Protein AF-A0AB74UAI1-F1 (afdb_monomer)

Organism: NCBI:txid1949083

Foldseek 3Di:
DPPPQQLWFWKAFQPPRDIDTHSDAQVPDPFFDADPPPRDGNRIHGPVVVRPDPVVVQWDDDPLDPDTDGQLPQSHPNNPVNPPVVPPPPPD

Mean predicted aligned error: 9.08 Å

Structure (mmCIF, N/CA/C/O backbone):
data_AF-A0AB74UAI1-F1
#
_entry.id   AF-A0AB74UAI1-F1
#
loop_
_atom_site.group_PDB
_atom_site.id
_atom_site.type_symbol
_atom_site.label_atom_id
_atom_site.label_alt_id
_atom_site.label_comp_id
_atom_site.label_asym_id
_atom_site.label_entity_id
_atom_site.label_seq_id
_atom_site.pdbx_PDB_ins_code
_atom_site.Cartn_x
_atom_site.Cartn_y
_atom_site.Cartn_z
_atom_site.occupancy
_atom_site.B_iso_or_equiv
_atom_site.auth_seq_id
_atom_site.auth_comp_id
_atom_site.auth_asym_id
_atom_site.auth_atom_id
_atom_site.pdbx_PDB_model_num
ATOM 1 N N . MET A 1 1 ? -1.026 -27.436 -1.498 1.00 36.47 1 MET A N 1
ATOM 2 C CA . MET A 1 1 ? -2.109 -26.626 -0.899 1.00 36.47 1 MET A CA 1
ATOM 3 C C . MET A 1 1 ? -1.678 -25.165 -0.967 1.00 36.47 1 MET A C 1
ATOM 5 O O . MET A 1 1 ? -0.831 -24.785 -0.164 1.00 36.47 1 MET A O 1
ATOM 9 N N . PRO A 1 2 ? -2.112 -24.356 -1.950 1.00 38.72 2 PRO A N 1
ATOM 10 C CA . PRO A 1 2 ? -1.804 -22.933 -1.907 1.00 38.72 2 PRO A CA 1
ATOM 11 C C . PRO A 1 2 ? -2.475 -22.365 -0.656 1.00 38.72 2 PRO A C 1
ATOM 13 O O . PRO A 1 2 ? -3.693 -22.424 -0.515 1.00 38.72 2 PRO A O 1
ATOM 16 N N . ILE A 1 3 ? -1.667 -21.882 0.285 1.00 43.94 3 ILE A N 1
ATOM 17 C CA . ILE A 1 3 ? -2.151 -21.170 1.463 1.00 43.94 3 ILE A CA 1
ATOM 18 C C . ILE A 1 3 ? -2.845 -19.925 0.912 1.00 43.94 3 ILE A C 1
ATOM 20 O O . ILE A 1 3 ? -2.178 -18.993 0.457 1.00 43.94 3 ILE A O 1
ATOM 24 N N . TYR A 1 4 ? -4.178 -19.944 0.873 1.00 44.22 4 TYR A N 1
ATOM 25 C CA . TYR A 1 4 ? -4.992 -18.807 0.466 1.00 44.22 4 TYR A CA 1
ATOM 26 C C . TYR A 1 4 ? -4.856 -17.759 1.569 1.00 44.22 4 TYR A C 1
ATOM 28 O O . TYR A 1 4 ? -5.662 -17.683 2.493 1.00 44.22 4 TYR A O 1
ATOM 36 N N . LEU A 1 5 ? -3.749 -17.012 1.549 1.00 49.81 5 LEU A N 1
ATOM 37 C CA . LEU A 1 5 ? -3.579 -15.872 2.431 1.00 49.81 5 LEU A CA 1
ATOM 38 C C .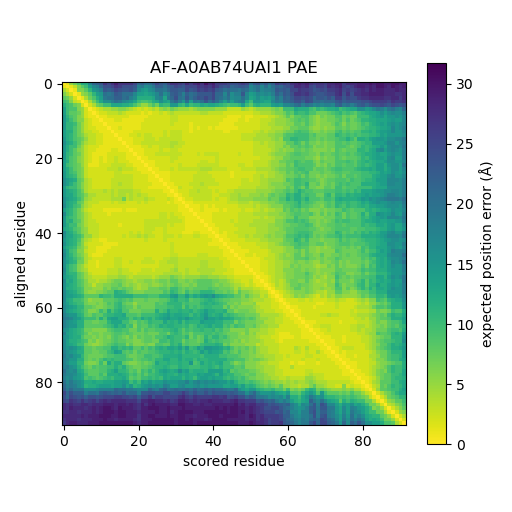 LEU A 1 5 ? -4.754 -14.943 2.121 1.00 49.81 5 LEU A C 1
ATOM 40 O O . LEU A 1 5 ? -4.866 -14.521 0.965 1.00 49.81 5 LEU A O 1
ATOM 44 N N . PRO A 1 6 ? -5.633 -14.639 3.094 1.00 55.47 6 PRO A N 1
ATOM 45 C CA . PRO A 1 6 ? -6.741 -13.733 2.851 1.00 55.47 6 PRO A CA 1
ATOM 46 C C . PRO A 1 6 ? -6.168 -12.457 2.242 1.00 55.47 6 PRO A C 1
ATOM 48 O O . PRO A 1 6 ? -5.169 -11.912 2.734 1.00 55.47 6 PRO A O 1
ATOM 51 N N . THR A 1 7 ? -6.728 -12.044 1.104 1.00 72.69 7 THR A N 1
ATOM 52 C CA . THR A 1 7 ? -6.301 -10.843 0.387 1.00 72.69 7 THR A CA 1
ATOM 53 C C . THR A 1 7 ? -6.335 -9.684 1.363 1.00 72.69 7 THR A C 1
ATOM 55 O O . THR A 1 7 ? -7.409 -9.229 1.760 1.00 72.69 7 THR A O 1
ATOM 58 N N . ARG A 1 8 ? -5.145 -9.241 1.788 1.00 86.12 8 ARG A N 1
ATOM 59 C CA . ARG A 1 8 ? -5.016 -8.109 2.700 1.00 86.12 8 ARG A CA 1
ATOM 60 C C . ARG A 1 8 ? -5.756 -6.930 2.088 1.00 86.12 8 ARG A C 1
ATOM 62 O O . ARG A 1 8 ? -5.485 -6.561 0.950 1.00 86.12 8 ARG A O 1
ATOM 69 N N . ARG A 1 9 ? -6.648 -6.334 2.866 1.00 90.94 9 ARG A N 1
ATOM 70 C CA . ARG A 1 9 ? -7.454 -5.197 2.451 1.00 90.94 9 ARG A CA 1
ATOM 71 C C . ARG A 1 9 ? -6.696 -3.900 2.665 1.00 90.94 9 ARG A C 1
ATOM 73 O O . ARG A 1 9 ? -6.118 -3.673 3.735 1.00 90.94 9 ARG A O 1
ATOM 80 N N . HIS A 1 10 ? -6.685 -3.048 1.649 1.00 93.88 10 HIS A N 1
ATOM 81 C CA . HIS A 1 10 ? -6.117 -1.711 1.731 1.00 93.88 10 HIS A CA 1
ATOM 82 C C . HIS A 1 10 ? -7.130 -0.760 2.369 1.00 93.88 10 HIS A C 1
ATOM 84 O O . HIS A 1 10 ? -8.218 -0.523 1.848 1.00 93.88 10 HIS A O 1
ATOM 90 N N . CYS A 1 11 ? -6.751 -0.178 3.503 1.00 95.31 11 CYS A N 1
ATOM 91 C CA . CYS A 1 11 ? -7.595 0.702 4.298 1.00 95.31 11 CYS A CA 1
ATOM 92 C C . CYS A 1 11 ? -6.979 2.099 4.431 1.00 95.31 11 CYS A C 1
ATOM 94 O O . CYS A 1 11 ? -5.758 2.273 4.458 1.00 95.31 11 CYS A O 1
ATOM 96 N N . ARG A 1 12 ? -7.836 3.101 4.611 1.00 96.44 12 ARG A N 1
ATOM 97 C CA . ARG A 1 12 ? -7.473 4.487 4.912 1.00 96.44 12 ARG A CA 1
ATOM 98 C C . ARG A 1 12 ? -8.197 4.946 6.173 1.00 96.44 12 ARG A C 1
ATOM 100 O O . ARG A 1 12 ? -9.387 4.694 6.344 1.00 96.44 12 ARG A O 1
ATOM 107 N N . CYS A 1 13 ? -7.474 5.609 7.068 1.00 96.69 13 CYS A N 1
ATOM 108 C CA . CYS A 1 13 ? -8.059 6.201 8.267 1.00 96.69 13 CYS A CA 1
ATOM 109 C C . CYS A 1 13 ? -8.894 7.437 7.907 1.00 96.69 13 CYS A C 1
ATOM 111 O O . CYS A 1 13 ? -8.412 8.310 7.188 1.00 96.69 13 CYS A O 1
ATOM 113 N N . ARG A 1 14 ? -10.116 7.537 8.440 1.00 95.44 14 ARG A N 1
ATOM 114 C CA . ARG A 1 14 ? -10.992 8.713 8.294 1.00 95.44 14 ARG A CA 1
ATOM 115 C C . ARG A 1 14 ? -10.486 9.938 9.059 1.00 95.44 14 ARG A C 1
ATOM 117 O O . ARG A 1 14 ? -10.802 11.047 8.666 1.00 95.44 14 ARG A O 1
ATOM 124 N N . VAL A 1 15 ? -9.704 9.735 10.122 1.00 96.38 15 VAL A N 1
ATOM 125 C CA . VAL A 1 15 ? -9.236 10.819 11.004 1.00 96.38 15 VAL A CA 1
ATOM 126 C C . VAL A 1 15 ? -7.892 11.384 10.554 1.00 96.38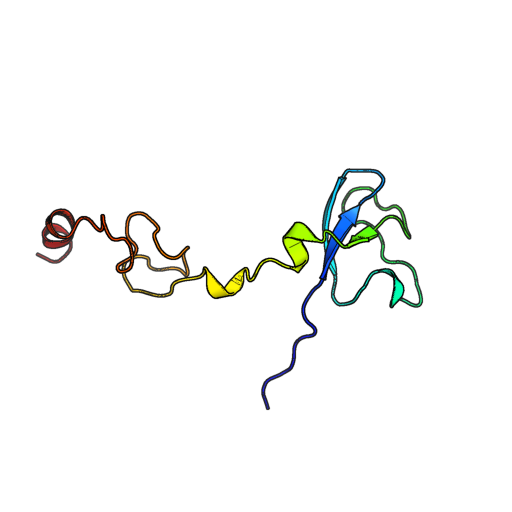 15 VAL A C 1
ATOM 128 O O . VAL A 1 15 ? -7.761 12.585 10.387 1.00 96.38 15 VAL A O 1
ATOM 131 N N . CYS A 1 16 ? -6.886 10.530 10.348 1.00 96.31 16 CYS A N 1
ATOM 132 C CA . CYS A 1 16 ? -5.527 10.983 10.017 1.00 96.31 16 CYS A CA 1
ATOM 133 C C . CYS A 1 16 ? -5.121 10.745 8.557 1.00 96.31 16 CYS A C 1
ATOM 135 O O . CYS A 1 16 ? -3.969 10.966 8.206 1.00 96.31 16 CYS A O 1
ATOM 137 N N . GLY A 1 17 ? -6.003 10.195 7.715 1.00 95.25 17 GLY A N 1
ATOM 138 C CA . GLY A 1 17 ? -5.715 9.935 6.297 1.00 95.25 17 GLY A CA 1
ATOM 139 C C . GLY A 1 17 ? -4.686 8.830 6.011 1.00 95.25 17 GLY A C 1
ATOM 140 O O . GLY A 1 17 ? -4.523 8.433 4.853 1.00 95.25 17 GLY A O 1
ATOM 141 N N . ALA A 1 18 ? -4.024 8.287 7.039 1.00 96.00 18 ALA A N 1
ATOM 142 C CA . ALA A 1 18 ? -2.986 7.273 6.888 1.00 96.00 18 ALA A CA 1
ATOM 143 C C . ALA A 1 18 ? -3.520 5.997 6.217 1.00 96.00 18 ALA A C 1
ATOM 145 O O . ALA A 1 18 ? -4.570 5.460 6.599 1.00 96.00 18 ALA A O 1
ATOM 146 N N . ARG A 1 19 ? -2.764 5.502 5.232 1.00 95.12 19 ARG A N 1
ATOM 147 C CA . ARG A 1 19 ? -3.010 4.224 4.554 1.00 95.12 19 ARG A CA 1
ATOM 148 C C . ARG A 1 19 ? -2.390 3.077 5.343 1.00 95.12 19 ARG A C 1
ATOM 150 O O . ARG A 1 19 ? -1.293 3.206 5.876 1.00 95.12 19 ARG A O 1
ATOM 157 N N . GLN A 1 20 ? -3.080 1.947 5.406 1.00 93.88 20 GLN A N 1
ATOM 158 C CA . GLN A 1 20 ? -2.573 0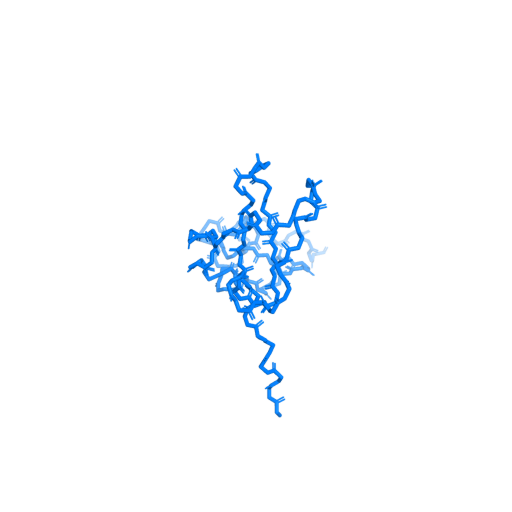.724 6.025 1.00 93.88 20 GLN A CA 1
ATOM 159 C C . GLN A 1 20 ? -3.255 -0.506 5.435 1.00 93.88 20 GLN A C 1
ATOM 161 O O . GLN A 1 20 ? -4.342 -0.403 4.880 1.00 93.88 20 GLN A O 1
ATOM 166 N N . THR A 1 21 ? -2.640 -1.675 5.584 1.00 93.31 21 THR A N 1
ATOM 167 C CA . THR A 1 21 ? -3.238 -2.950 5.173 1.00 93.31 21 THR A CA 1
ATOM 168 C C . THR A 1 21 ? -3.721 -3.740 6.383 1.00 93.31 21 THR A C 1
ATOM 170 O O . THR A 1 21 ? -3.070 -3.755 7.435 1.00 93.31 21 THR A O 1
ATOM 173 N N . LYS A 1 22 ? -4.881 -4.384 6.249 1.00 91.94 22 LYS A N 1
ATOM 174 C CA . LYS A 1 22 ? -5.492 -5.231 7.279 1.00 91.94 22 LYS A CA 1
ATOM 175 C C . LYS A 1 22 ? -5.792 -6.629 6.723 1.00 91.94 22 LYS A C 1
ATOM 177 O O . LYS A 1 22 ? -6.034 -6.752 5.529 1.00 91.94 22 LYS A O 1
ATOM 182 N N . PRO A 1 23 ? -5.732 -7.685 7.551 1.00 90.06 23 PRO A N 1
ATOM 183 C CA . PRO A 1 23 ? -6.069 -9.045 7.122 1.00 90.06 23 PRO A CA 1
ATOM 184 C C . PRO A 1 23 ? -7.470 -9.230 6.522 1.00 90.06 23 PRO A C 1
ATOM 186 O O . PRO A 1 23 ? -7.619 -10.054 5.632 1.00 90.06 23 PRO A O 1
ATOM 189 N N . MET A 1 24 ? -8.466 -8.480 7.000 1.00 90.25 24 MET A N 1
ATOM 190 C CA . MET A 1 24 ? -9.879 -8.624 6.620 1.00 90.25 24 MET A CA 1
ATOM 191 C C . MET A 1 24 ? -10.541 -7.240 6.465 1.00 90.25 24 MET A C 1
ATOM 193 O O . MET A 1 24 ? -9.894 -6.217 6.745 1.00 90.25 24 MET A O 1
ATOM 197 N N . HIS A 1 25 ? -11.790 -7.177 5.990 1.00 90.69 25 HIS A N 1
ATOM 198 C CA . HIS A 1 25 ? -12.518 -5.909 5.855 1.00 90.69 25 HIS A CA 1
ATOM 199 C C . HIS A 1 25 ? -12.710 -5.256 7.238 1.00 90.69 25 HIS A C 1
ATOM 201 O O . HIS A 1 25 ? -12.941 -5.974 8.208 1.00 90.69 25 HIS A O 1
ATOM 207 N N . PRO A 1 26 ? -12.625 -3.917 7.387 1.00 91.75 26 PRO A N 1
ATOM 208 C CA . PRO A 1 26 ? -12.813 -3.260 8.684 1.00 91.75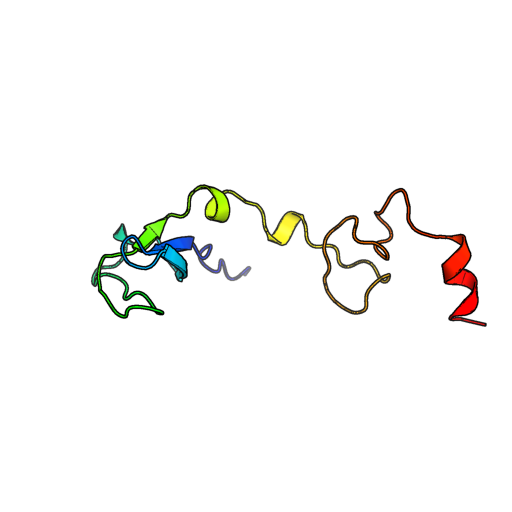 26 PRO A CA 1
ATOM 209 C C . PRO A 1 26 ? -14.103 -3.647 9.419 1.00 91.75 26 PRO A C 1
ATOM 211 O O . PRO A 1 26 ? -14.073 -3.751 10.642 1.00 91.75 26 PRO A O 1
ATOM 214 N N . ASP A 1 27 ? -15.175 -3.911 8.670 1.00 90.50 27 ASP A N 1
ATOM 215 C CA . ASP A 1 27 ? -16.496 -4.275 9.204 1.00 90.50 27 ASP A CA 1
ATOM 216 C C . ASP A 1 27 ? -16.617 -5.764 9.590 1.00 90.50 27 ASP A C 1
ATOM 218 O O . ASP A 1 27 ? -17.552 -6.143 10.282 1.00 90.50 27 ASP A O 1
ATOM 222 N N . GLU A 1 28 ? -15.670 -6.615 9.179 1.00 91.50 28 GLU A N 1
ATOM 223 C CA . GLU A 1 28 ? -15.646 -8.050 9.528 1.00 91.50 28 GLU A CA 1
ATOM 224 C C . GLU A 1 28 ? -15.002 -8.306 10.902 1.00 91.50 28 GLU A C 1
ATOM 226 O O . GLU A 1 28 ? -15.079 -9.403 11.456 1.00 91.50 28 GLU A O 1
ATOM 231 N N . TYR A 1 29 ? -14.344 -7.300 11.478 1.00 90.12 29 TYR A N 1
ATOM 232 C CA . TYR A 1 29 ? -13.722 -7.429 12.787 1.00 90.12 29 TYR A CA 1
ATOM 233 C C . TYR A 1 29 ? -14.766 -7.381 13.906 1.00 90.12 29 TYR A C 1
ATOM 235 O O . TYR A 1 29 ? -15.396 -6.350 14.122 1.00 90.12 29 TYR A O 1
ATOM 243 N N . VAL A 1 30 ? -14.816 -8.429 14.738 1.00 91.94 30 VAL A N 1
ATOM 244 C CA . VAL A 1 30 ? -15.595 -8.431 15.996 1.00 91.94 30 VAL A CA 1
ATOM 245 C C . VAL A 1 30 ? -15.203 -7.257 16.900 1.00 91.94 30 VAL A C 1
ATOM 247 O O . VAL A 1 30 ? -16.044 -6.596 17.500 1.00 91.94 30 VAL A O 1
ATOM 250 N N . ARG A 1 31 ? -13.896 -6.979 16.989 1.00 90.31 31 ARG A N 1
ATOM 251 C CA . ARG A 1 31 ? -13.357 -5.788 17.648 1.00 90.31 31 ARG A CA 1
ATOM 252 C C . ARG A 1 31 ? -12.713 -4.888 16.616 1.00 90.31 31 ARG A C 1
ATOM 254 O O . ARG A 1 31 ? -11.661 -5.220 16.069 1.00 90.31 31 ARG A O 1
ATOM 261 N N . GLY A 1 32 ? -13.336 -3.735 16.427 1.00 89.94 32 GLY A N 1
ATOM 262 C CA . GLY A 1 32 ? -12.892 -2.649 15.573 1.00 89.94 32 GLY A CA 1
ATOM 263 C C . GLY A 1 32 ? -11.382 -2.495 15.414 1.00 89.94 32 GLY A C 1
ATOM 264 O O . GLY A 1 32 ? -10.684 -2.294 16.414 1.00 89.94 32 GLY A O 1
ATOM 265 N N . PRO A 1 33 ? -10.831 -2.521 14.188 1.00 93.56 33 PRO A N 1
ATOM 266 C CA . PRO A 1 33 ? -9.393 -2.467 14.014 1.00 93.56 33 PRO A CA 1
ATOM 267 C C . PRO A 1 33 ? -8.851 -1.085 14.392 1.00 93.56 33 PRO A C 1
ATOM 269 O O . PRO A 1 33 ? -9.329 -0.040 13.943 1.00 93.56 33 PRO A O 1
ATOM 272 N N . ARG A 1 34 ? -7.773 -1.080 15.179 1.00 95.25 34 ARG A N 1
ATOM 273 C CA . ARG A 1 34 ? -7.047 0.140 15.544 1.00 95.25 34 ARG A CA 1
ATOM 274 C C . ARG A 1 34 ? -6.248 0.688 14.359 1.00 95.25 34 ARG A C 1
ATOM 276 O O . ARG A 1 34 ? -5.534 -0.065 13.676 1.00 95.25 34 ARG A O 1
ATOM 283 N N . CYS A 1 35 ? -6.306 2.002 14.148 1.00 95.69 35 CYS A N 1
ATOM 284 C CA . CYS A 1 35 ? -5.396 2.687 13.235 1.00 95.69 35 CYS A CA 1
ATOM 285 C C . CYS A 1 35 ? -3.962 2.642 13.785 1.00 95.69 35 CYS A C 1
ATOM 287 O O . CYS A 1 35 ? -3.725 3.036 14.922 1.00 95.69 35 CYS A O 1
ATOM 289 N N . ARG A 1 36 ? -2.987 2.194 12.983 1.00 95.00 36 ARG A N 1
ATOM 290 C CA . ARG A 1 36 ? -1.576 2.143 13.415 1.00 95.00 36 ARG A CA 1
ATOM 291 C C . ARG A 1 36 ? -0.934 3.515 13.648 1.00 95.00 36 ARG A C 1
ATOM 293 O O . ARG A 1 36 ? 0.018 3.572 14.406 1.00 95.00 36 ARG A O 1
ATOM 300 N N . ASN A 1 37 ? -1.452 4.569 13.013 1.00 95.75 37 ASN A N 1
ATOM 301 C CA . ASN A 1 37 ? -0.869 5.911 13.079 1.00 95.75 37 ASN A CA 1
ATOM 302 C C . ASN A 1 37 ? -1.472 6.767 14.207 1.00 95.75 37 ASN A C 1
ATOM 304 O O . ASN A 1 37 ? -0.759 7.248 15.068 1.00 95.75 37 ASN A O 1
ATOM 308 N N . CYS A 1 38 ? -2.801 6.944 14.230 1.00 96.50 38 CYS A N 1
ATOM 309 C CA . CYS A 1 38 ? -3.468 7.786 15.239 1.00 96.50 38 CYS A CA 1
ATOM 310 C C . CYS A 1 38 ? -4.067 7.004 16.416 1.00 96.50 38 CYS A C 1
ATOM 312 O O . CYS A 1 38 ? -4.749 7.588 17.251 1.00 96.50 38 CYS A O 1
ATOM 314 N N . HIS A 1 39 ? -3.906 5.680 16.438 1.00 95.56 39 HIS A N 1
ATOM 315 C CA . HIS A 1 39 ? -4.365 4.780 17.502 1.00 95.56 39 HIS A CA 1
ATOM 316 C C . HIS A 1 39 ? -5.870 4.780 17.826 1.00 95.56 39 HIS A C 1
ATOM 318 O O . HIS A 1 39 ? -6.291 4.035 18.706 1.00 95.56 39 HIS A O 1
ATOM 324 N N . ARG A 1 40 ? -6.704 5.508 17.074 1.00 94.62 40 ARG A N 1
ATOM 325 C CA . ARG A 1 40 ? -8.167 5.468 17.211 1.00 94.62 40 ARG A CA 1
ATOM 326 C C . ARG A 1 40 ? -8.757 4.171 16.647 1.00 94.62 40 ARG A C 1
ATOM 328 O O . ARG A 1 40 ? -8.298 3.661 15.618 1.00 94.62 40 ARG A O 1
ATOM 335 N N . PHE A 1 41 ? -9.798 3.667 17.302 1.00 94.19 41 PHE A N 1
ATOM 336 C CA . PHE A 1 41 ? -10.564 2.482 16.896 1.00 94.19 41 PHE A CA 1
ATOM 337 C C . PHE A 1 41 ? -11.675 2.848 15.908 1.00 94.19 41 PHE A C 1
ATOM 339 O O . PHE A 1 41 ? -12.117 3.992 15.888 1.00 94.19 41 PHE A O 1
ATOM 346 N N . ASN A 1 42 ? -12.113 1.895 15.078 1.00 90.94 42 ASN A N 1
ATOM 347 C CA . ASN A 1 42 ? -13.253 2.060 14.155 1.00 90.94 42 ASN A CA 1
ATOM 348 C C . ASN A 1 42 ? -13.155 3.244 13.179 1.00 90.94 42 ASN A C 1
ATOM 350 O O . ASN A 1 42 ? -14.147 3.725 12.645 1.00 90.94 42 ASN A O 1
ATOM 354 N N . THR A 1 43 ? -11.941 3.715 12.902 1.00 95.31 43 THR A N 1
ATOM 355 C CA . THR A 1 43 ? -11.710 4.838 11.980 1.00 95.31 43 THR A CA 1
ATOM 356 C C . THR A 1 43 ? -11.343 4.391 10.570 1.00 95.31 43 THR A C 1
ATOM 358 O O . THR A 1 43 ? -11.198 5.227 9.677 1.00 95.31 43 THR A O 1
ATOM 361 N N . LEU A 1 44 ? -11.141 3.091 10.350 1.00 95.25 44 LEU A N 1
ATOM 362 C CA . LEU A 1 44 ? -10.643 2.558 9.088 1.00 95.25 44 LEU A CA 1
ATOM 363 C C . LEU A 1 44 ? -11.781 2.284 8.117 1.00 95.25 44 LEU A C 1
ATOM 365 O O . LEU A 1 44 ? -12.759 1.638 8.461 1.00 95.25 44 LEU A O 1
ATOM 369 N N . ARG A 1 45 ? -11.613 2.749 6.880 1.00 95.00 45 ARG A N 1
ATOM 370 C CA . ARG A 1 45 ? -12.465 2.412 5.735 1.00 95.00 45 ARG A CA 1
ATOM 371 C C . ARG A 1 45 ? -11.622 1.795 4.63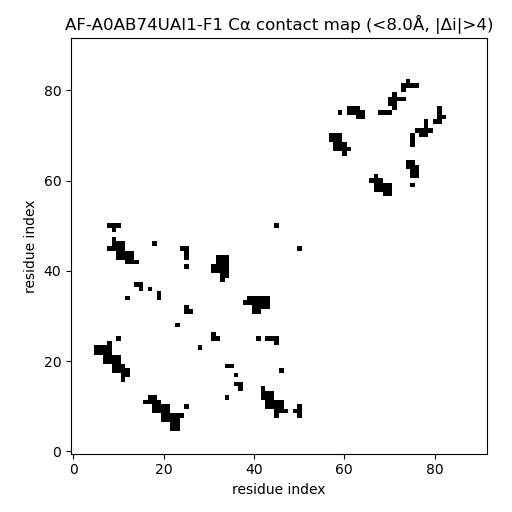3 1.00 95.00 45 ARG A C 1
ATOM 373 O O . ARG A 1 45 ? -10.424 2.075 4.570 1.00 95.00 45 ARG A O 1
ATOM 380 N N . ILE A 1 46 ? -12.236 1.044 3.728 1.00 95.00 46 ILE A N 1
ATOM 381 C CA . ILE A 1 46 ? -11.545 0.583 2.522 1.00 95.00 46 ILE A CA 1
ATOM 382 C C . ILE A 1 46 ? -11.106 1.777 1.666 1.00 95.00 46 ILE A C 1
ATOM 384 O O . ILE A 1 46 ? -11.860 2.730 1.420 1.00 95.00 46 ILE A O 1
ATOM 388 N N . ASP A 1 47 ? -9.851 1.733 1.228 1.00 94.56 47 ASP A N 1
ATOM 389 C CA . ASP A 1 47 ? -9.325 2.590 0.173 1.00 94.56 47 ASP A CA 1
ATOM 390 C C . ASP A 1 47 ? -9.626 1.909 -1.166 1.00 94.56 47 ASP A C 1
ATOM 392 O O . ASP A 1 47 ? -8.824 1.121 -1.657 1.00 94.56 47 ASP A O 1
ATOM 396 N N . LYS A 1 48 ? -10.808 2.191 -1.735 1.00 91.44 48 LYS A N 1
ATOM 397 C CA . LYS A 1 48 ? -11.316 1.530 -2.953 1.00 91.44 48 LYS A CA 1
ATOM 398 C C . LYS A 1 48 ? -10.304 1.536 -4.104 1.00 91.44 48 LYS A C 1
ATOM 400 O O . LYS A 1 48 ? -10.157 0.532 -4.787 1.00 91.44 48 LYS A O 1
ATOM 405 N N . TRP A 1 49 ? -9.586 2.645 -4.290 1.00 90.31 49 TRP A N 1
ATOM 406 C CA . TRP A 1 49 ? -8.575 2.765 -5.343 1.00 90.31 49 TRP A CA 1
ATOM 407 C C . TRP A 1 49 ? -7.389 1.827 -5.105 1.00 90.31 49 TRP A C 1
ATOM 409 O O . TRP A 1 49 ? -6.941 1.149 -6.025 1.00 90.31 49 TRP A O 1
ATOM 419 N N . ALA A 1 50 ? -6.877 1.778 -3.872 1.00 90.00 50 ALA A N 1
ATOM 420 C CA . ALA A 1 50 ? -5.744 0.918 -3.550 1.00 90.00 50 ALA A CA 1
ATOM 421 C C . ALA A 1 50 ? -6.143 -0.563 -3.500 1.00 90.00 50 ALA A C 1
ATOM 423 O O . ALA A 1 50 ? -5.342 -1.403 -3.893 1.00 90.00 50 ALA A O 1
ATOM 424 N N . ASP A 1 51 ? -7.352 -0.882 -3.037 1.00 89.19 51 ASP A N 1
ATOM 425 C CA . ASP A 1 51 ? -7.846 -2.259 -2.916 1.00 89.19 51 ASP A CA 1
ATOM 426 C C . ASP A 1 51 ? -8.159 -2.884 -4.283 1.00 89.19 51 ASP A C 1
ATOM 428 O O . ASP A 1 51 ? -7.858 -4.050 -4.508 1.00 89.19 51 ASP A O 1
ATOM 432 N N . ALA A 1 52 ? -8.687 -2.095 -5.226 1.00 88.12 52 ALA A N 1
ATOM 433 C CA . ALA A 1 52 ? -8.977 -2.557 -6.585 1.00 88.12 52 ALA A CA 1
ATOM 434 C C . ALA A 1 52 ? -7.720 -2.732 -7.455 1.00 88.12 52 ALA A C 1
ATOM 436 O O . ALA A 1 52 ? -7.775 -3.352 -8.517 1.00 88.12 52 ALA A O 1
ATOM 437 N N . LYS A 1 53 ? -6.580 -2.163 -7.050 1.00 84.44 53 LYS A N 1
ATOM 438 C CA . LYS A 1 53 ? -5.375 -2.164 -7.877 1.00 84.44 53 LYS A CA 1
ATOM 439 C C . LYS A 1 53 ? -4.660 -3.520 -7.793 1.00 84.44 53 LYS A C 1
ATOM 441 O O . LYS A 1 53 ? -4.291 -3.946 -6.697 1.00 84.44 53 LYS A O 1
ATOM 446 N N . PRO A 1 54 ? -4.343 -4.173 -8.926 1.00 82.69 54 PRO A N 1
ATOM 447 C CA . PRO A 1 54 ? -3.637 -5.449 -8.923 1.00 82.69 54 PRO A CA 1
ATOM 448 C C . PRO A 1 54 ? -2.130 -5.230 -8.713 1.00 82.69 54 PRO A C 1
ATOM 450 O O . PRO A 1 54 ? -1.326 -5.351 -9.635 1.00 82.69 54 PRO A O 1
ATOM 453 N N . TRP A 1 55 ? -1.725 -4.890 -7.484 1.00 78.25 55 TRP A N 1
ATOM 454 C CA . TRP A 1 55 ? -0.342 -4.520 -7.143 1.00 78.25 55 TRP A CA 1
ATOM 455 C C . TRP A 1 55 ? 0.704 -5.536 -7.611 1.00 78.25 55 TRP A C 1
ATOM 457 O O . TRP A 1 55 ? 1.770 -5.136 -8.067 1.00 78.25 55 TRP A O 1
ATOM 467 N N . ARG A 1 56 ? 0.382 -6.834 -7.537 1.00 76.31 56 ARG A N 1
ATOM 468 C CA . ARG A 1 56 ? 1.277 -7.924 -7.957 1.00 76.31 56 ARG A CA 1
ATOM 469 C C . ARG A 1 56 ? 1.326 -8.134 -9.470 1.00 76.31 56 ARG A C 1
ATOM 471 O O . ARG A 1 56 ? 2.332 -8.630 -9.957 1.00 76.31 56 ARG A O 1
ATOM 478 N N . ALA A 1 57 ? 0.285 -7.755 -10.211 1.00 79.56 57 ALA A N 1
ATOM 479 C CA . ALA A 1 57 ? 0.255 -7.934 -11.666 1.00 79.56 57 ALA A CA 1
ATOM 480 C C . ALA A 1 57 ? 1.229 -6.990 -12.388 1.00 79.56 57 ALA A C 1
ATOM 482 O O . ALA A 1 57 ? 1.690 -7.280 -13.485 1.00 79.56 57 ALA A O 1
ATOM 483 N N . LEU A 1 58 ? 1.564 -5.864 -11.755 1.00 79.44 58 LEU A N 1
ATOM 484 C CA . LEU A 1 58 ? 2.535 -4.903 -12.275 1.00 79.44 58 LEU A CA 1
ATOM 485 C C . LEU A 1 58 ? 3.977 -5.227 -11.859 1.00 79.44 58 LEU A C 1
ATOM 487 O O . LEU A 1 58 ? 4.880 -4.467 -12.204 1.00 79.44 58 LEU A O 1
ATOM 491 N N . THR A 1 59 ? 4.206 -6.307 -11.108 1.00 87.75 59 THR A N 1
ATOM 492 C CA . THR A 1 59 ? 5.542 -6.721 -10.675 1.00 87.75 59 THR A CA 1
ATOM 493 C C . THR A 1 59 ? 6.182 -7.627 -11.726 1.00 87.75 59 THR A C 1
ATOM 495 O O . THR A 1 59 ? 5.662 -8.694 -12.034 1.00 87.75 59 THR A O 1
ATOM 498 N N . CYS A 1 60 ? 7.327 -7.209 -12.252 1.00 88.69 60 CYS A N 1
ATOM 499 C CA . CYS A 1 60 ? 8.197 -7.990 -13.116 1.00 88.69 60 CYS A CA 1
ATOM 500 C C . CYS A 1 60 ? 9.303 -8.674 -12.295 1.00 88.69 60 CYS A C 1
ATOM 502 O O . CYS A 1 60 ? 9.713 -8.178 -11.243 1.00 88.69 60 CYS A O 1
ATOM 504 N N . ARG A 1 61 ? 9.780 -9.818 -12.791 1.00 89.25 61 ARG A N 1
ATOM 505 C CA . ARG A 1 61 ? 10.900 -10.591 -12.235 1.00 89.25 61 ARG A CA 1
ATOM 506 C C . ARG A 1 61 ? 11.962 -10.924 -13.294 1.00 89.25 61 ARG A C 1
ATOM 508 O O . ARG A 1 61 ? 12.647 -11.923 -13.144 1.00 89.25 61 ARG A O 1
ATOM 515 N N . CYS A 1 62 ? 12.044 -10.150 -14.380 1.00 88.25 62 CYS A N 1
ATOM 516 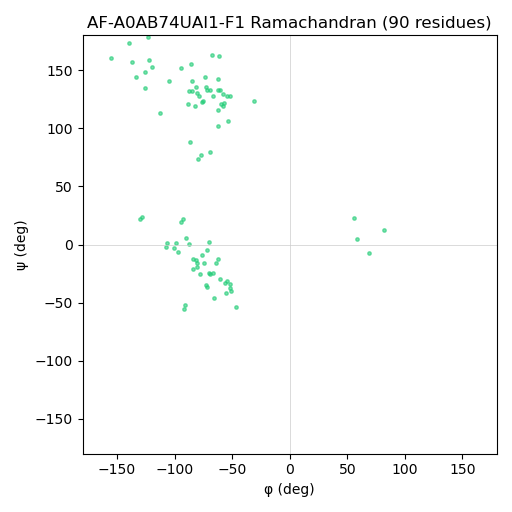C CA . CYS A 1 62 ? 13.122 -10.316 -15.358 1.00 88.25 62 CYS A CA 1
ATOM 517 C C . CYS A 1 62 ? 14.478 -9.928 -14.755 1.00 88.25 62 CYS A C 1
ATOM 519 O O . CYS A 1 62 ? 14.524 -9.184 -13.773 1.00 88.25 62 CYS A O 1
ATOM 521 N N . ASP A 1 63 ? 15.559 -10.360 -15.396 1.00 87.00 63 ASP A N 1
ATOM 522 C CA . ASP A 1 63 ? 16.916 -10.245 -14.848 1.00 87.00 63 ASP A CA 1
ATOM 523 C C . ASP A 1 63 ? 17.521 -8.840 -14.922 1.00 87.00 63 ASP A C 1
ATOM 525 O O . ASP A 1 63 ? 18.531 -8.567 -14.282 1.00 87.00 63 ASP A O 1
ATOM 529 N N . GLY A 1 64 ? 16.870 -7.903 -15.615 1.00 85.94 64 GLY A N 1
ATOM 530 C CA . GLY A 1 64 ? 17.332 -6.514 -15.666 1.00 85.94 64 GLY A CA 1
ATOM 531 C C . GLY A 1 64 ? 17.367 -5.783 -14.309 1.00 85.94 64 GLY A C 1
ATOM 532 O O . GLY A 1 64 ? 17.996 -4.737 -14.184 1.00 85.94 64 GLY A O 1
ATOM 533 N N . TYR A 1 65 ? 16.754 -6.345 -13.258 1.00 85.56 65 TYR A N 1
ATOM 534 C CA . TYR A 1 65 ? 17.038 -5.973 -11.868 1.00 85.56 65 TYR A CA 1
ATOM 535 C C . TYR A 1 65 ? 17.216 -7.228 -11.009 1.00 85.56 65 TYR A C 1
ATOM 537 O O . TYR A 1 65 ? 16.438 -8.171 -11.114 1.00 85.56 65 TYR A O 1
ATOM 545 N N . HIS A 1 66 ? 18.131 -7.182 -10.035 1.00 88.44 66 HIS A N 1
ATOM 546 C CA . HIS A 1 66 ? 18.325 -8.252 -9.041 1.00 88.44 66 HIS A CA 1
ATOM 547 C C . HIS A 1 66 ? 17.171 -8.385 -8.020 1.00 88.44 66 HIS A C 1
ATOM 549 O O . HIS A 1 66 ? 17.241 -9.184 -7.087 1.00 88.44 66 HIS A O 1
ATOM 555 N N . PHE A 1 67 ? 16.111 -7.584 -8.155 1.00 87.31 67 PHE A N 1
ATOM 556 C CA . PHE A 1 67 ? 14.941 -7.578 -7.281 1.00 87.31 67 PHE A CA 1
ATOM 557 C C . PHE A 1 67 ? 13.637 -7.471 -8.093 1.00 87.31 67 PHE A C 1
ATOM 559 O O . PHE A 1 67 ? 13.636 -6.948 -9.213 1.00 87.31 67 PHE A O 1
ATOM 566 N N . PRO A 1 68 ? 12.488 -7.913 -7.535 1.00 89.88 68 PRO A N 1
ATOM 567 C CA . PRO A 1 68 ? 11.191 -7.717 -8.175 1.00 89.88 68 PRO A CA 1
ATOM 568 C C . PRO A 1 68 ? 10.894 -6.225 -8.369 1.00 89.88 68 PRO A C 1
ATOM 570 O O . PRO A 1 68 ? 10.818 -5.468 -7.402 1.00 89.88 68 PRO A O 1
ATOM 573 N N . HIS A 1 69 ? 10.692 -5.803 -9.612 1.00 89.12 69 HIS A N 1
ATOM 574 C CA . HIS A 1 69 ? 10.542 -4.397 -9.998 1.00 89.12 69 HIS A CA 1
ATOM 575 C C . HIS A 1 69 ? 9.213 -4.169 -10.726 1.00 89.12 69 HIS A C 1
ATOM 577 O O . HIS A 1 69 ? 8.420 -5.092 -10.901 1.00 89.12 69 HIS A O 1
ATOM 583 N N . ARG A 1 70 ? 8.907 -2.931 -11.129 1.00 88.94 70 ARG A 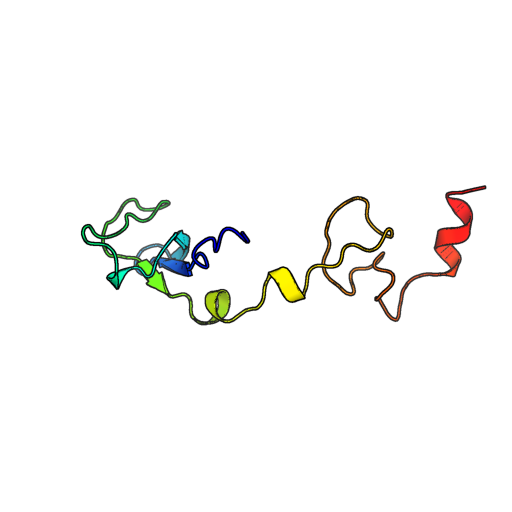N 1
ATOM 584 C CA . ARG A 1 70 ? 7.685 -2.640 -11.891 1.00 88.94 70 ARG A CA 1
ATOM 585 C C . ARG A 1 70 ? 7.901 -2.973 -13.369 1.00 88.94 70 ARG A C 1
ATOM 587 O O . ARG A 1 70 ? 8.916 -2.605 -13.947 1.00 88.94 70 ARG A O 1
ATOM 594 N N . ARG A 1 71 ? 6.933 -3.630 -14.007 1.00 89.44 71 ARG A N 1
ATOM 595 C CA . ARG A 1 71 ? 6.972 -3.867 -15.457 1.00 89.44 71 ARG A CA 1
ATOM 596 C C . ARG A 1 71 ? 7.060 -2.531 -16.209 1.00 89.44 71 ARG A C 1
ATOM 598 O O . ARG A 1 71 ? 6.267 -1.631 -15.927 1.00 89.44 71 ARG A O 1
ATOM 605 N N . GLY A 1 72 ? 8.022 -2.422 -17.126 1.00 88.19 72 GLY A N 1
ATOM 606 C CA . GLY A 1 72 ? 8.315 -1.187 -17.864 1.00 88.19 72 GLY A CA 1
ATOM 607 C C . GLY A 1 72 ? 9.193 -0.177 -17.113 1.00 88.19 72 GLY A C 1
ATOM 608 O O . GLY A 1 72 ? 9.269 0.974 -17.518 1.00 88.19 72 GLY A O 1
ATOM 609 N N . SER A 1 73 ? 9.830 -0.559 -15.998 1.00 88.94 73 SER A N 1
ATOM 610 C CA . SER A 1 73 ? 10.926 0.235 -15.416 1.00 88.94 73 SER A CA 1
ATOM 611 C C . SER A 1 73 ? 12.110 0.358 -16.386 1.00 88.94 73 SER A C 1
ATOM 613 O O . SER A 1 73 ? 12.229 -0.448 -17.301 1.00 88.94 73 SER A O 1
ATOM 615 N N .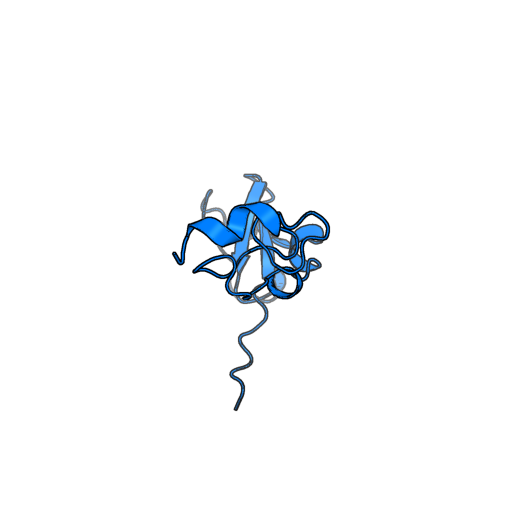 LEU A 1 74 ? 13.004 1.324 -16.146 1.00 89.75 74 LEU A N 1
ATOM 616 C CA . LEU A 1 74 ? 14.128 1.661 -17.033 1.00 89.75 74 LEU A CA 1
ATOM 617 C C . LEU A 1 74 ? 14.912 0.430 -17.520 1.00 89.75 74 LEU A C 1
ATOM 619 O O . LEU A 1 74 ? 15.004 0.214 -18.723 1.00 89.75 74 LEU A O 1
ATOM 623 N N . TRP A 1 75 ? 15.375 -0.412 -16.588 1.00 86.31 75 TRP A N 1
ATOM 624 C CA .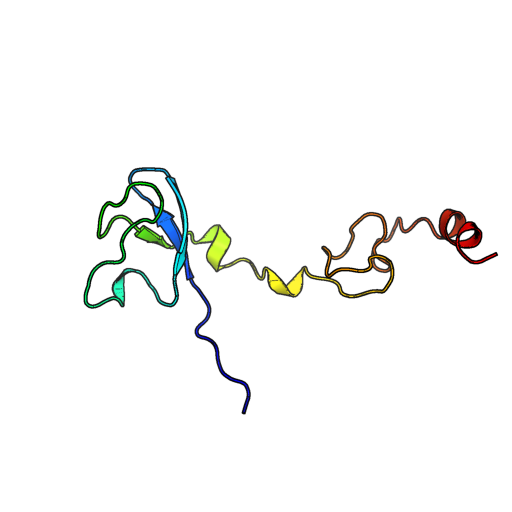 TRP A 1 75 ? 16.121 -1.642 -16.888 1.00 86.31 75 TRP A CA 1
ATOM 625 C C . TRP A 1 75 ? 15.230 -2.892 -16.958 1.00 86.31 75 TRP A C 1
ATOM 627 O O . TRP A 1 75 ? 15.691 -4.011 -16.800 1.00 86.31 75 TRP A O 1
ATOM 637 N N . CYS A 1 76 ? 13.921 -2.745 -17.148 1.00 90.12 76 CYS A N 1
ATOM 638 C CA . CYS A 1 76 ? 13.036 -3.890 -17.338 1.00 90.12 76 CYS A CA 1
ATOM 639 C C . CYS A 1 76 ? 13.119 -4.364 -18.791 1.00 90.12 76 CYS A C 1
ATOM 641 O O . CYS A 1 76 ? 12.872 -3.571 -19.688 1.00 90.12 76 CYS A O 1
ATOM 643 N N . TYR A 1 77 ? 13.322 -5.657 -19.046 1.00 87.62 77 TYR A N 1
ATOM 644 C CA . TYR A 1 77 ? 13.353 -6.201 -20.418 1.00 87.62 77 TYR A CA 1
ATOM 645 C C . TYR A 1 77 ? 12.017 -6.074 -21.165 1.00 87.62 77 TYR A C 1
ATOM 647 O O . TYR A 1 77 ? 11.949 -6.218 -22.378 1.00 87.62 77 TYR A O 1
ATOM 655 N N . HIS A 1 78 ? 10.927 -5.818 -20.439 1.00 87.12 78 HIS A N 1
ATOM 656 C CA . HIS A 1 78 ? 9.623 -5.513 -21.029 1.00 87.12 78 HIS A CA 1
ATOM 657 C C . HIS A 1 78 ? 9.401 -4.012 -21.262 1.00 87.12 78 HIS A C 1
ATOM 659 O O . HIS A 1 78 ? 8.278 -3.617 -21.575 1.00 87.12 78 HIS A O 1
ATOM 665 N N . ASN A 1 79 ? 10.411 -3.174 -21.032 1.00 88.88 79 ASN A N 1
ATOM 666 C CA . ASN A 1 79 ? 10.381 -1.768 -21.401 1.00 88.88 79 ASN A CA 1
ATOM 667 C C . ASN A 1 79 ? 10.591 -1.655 -22.924 1.00 88.88 79 ASN A C 1
ATOM 669 O O . ASN A 1 79 ? 11.591 -2.174 -23.413 1.00 88.88 79 ASN A O 1
ATOM 673 N N . PRO A 1 80 ? 9.685 -1.019 -23.687 1.00 87.19 80 PRO A N 1
ATOM 674 C CA . PRO A 1 80 ? 9.906 -0.788 -25.117 1.00 87.19 80 PRO A CA 1
ATOM 675 C C . PRO A 1 80 ? 11.155 0.061 -25.387 1.00 87.19 80 PRO A C 1
ATOM 677 O O . PRO A 1 80 ? 11.824 -0.156 -26.390 1.00 87.19 80 PRO A O 1
ATOM 680 N N . ASP A 1 81 ? 11.506 0.952 -24.457 1.00 86.62 81 ASP A N 1
ATOM 681 C CA . ASP A 1 81 ? 12.705 1.792 -24.522 1.00 86.62 81 ASP A CA 1
ATOM 682 C C . ASP A 1 81 ? 13.902 1.141 -23.810 1.00 86.62 81 ASP A C 1
ATOM 684 O O . ASP A 1 81 ? 14.800 1.839 -23.333 1.00 86.62 81 ASP A O 1
ATOM 688 N N . TYR A 1 82 ? 13.895 -0.188 -23.638 1.00 81.12 82 TYR A N 1
ATOM 689 C CA . TYR A 1 82 ? 14.995 -0.880 -22.972 1.00 81.12 82 TYR A CA 1
ATOM 690 C C . TYR A 1 82 ? 16.307 -0.576 -23.714 1.00 81.12 82 TYR A C 1
ATOM 692 O O . TYR A 1 82 ? 16.393 -0.849 -24.914 1.00 81.12 82 TYR A O 1
ATOM 700 N N . PRO A 1 83 ? 17.327 -0.008 -23.044 1.00 72.75 83 PRO A N 1
ATOM 701 C CA . PRO A 1 83 ? 18.550 0.433 -23.702 1.00 72.75 83 PRO A CA 1
ATOM 702 C C . PRO A 1 83 ? 19.448 -0.772 -24.009 1.00 72.75 83 PRO A C 1
ATOM 704 O O . PRO A 1 83 ? 20.438 -1.028 -23.323 1.00 72.75 83 PRO A O 1
ATOM 707 N N . VAL A 1 84 ? 19.092 -1.511 -25.063 1.00 66.94 84 VAL A N 1
ATOM 708 C CA . VAL A 1 84 ? 19.782 -2.722 -25.542 1.00 66.94 84 VAL A CA 1
ATOM 709 C C . VAL A 1 84 ? 21.274 -2.470 -25.797 1.00 66.94 84 VAL A C 1
ATOM 711 O O . VAL A 1 84 ? 22.102 -3.353 -25.583 1.00 66.94 84 VAL A O 1
ATOM 714 N N . ASP A 1 85 ? 21.629 -1.244 -26.188 1.00 63.78 85 ASP A N 1
ATOM 715 C CA . ASP A 1 85 ? 23.003 -0.848 -26.511 1.00 63.78 85 ASP A CA 1
ATOM 716 C C . ASP A 1 85 ? 23.870 -0.529 -25.278 1.00 63.78 85 ASP A C 1
ATOM 718 O O . ASP A 1 85 ? 25.100 -0.561 -25.361 1.00 63.78 85 ASP A O 1
ATOM 722 N N . ALA A 1 86 ? 23.262 -0.251 -24.118 1.00 58.50 86 ALA A N 1
ATOM 723 C CA . ALA A 1 86 ? 23.987 0.031 -22.873 1.00 58.50 86 ALA A CA 1
ATOM 724 C C . ALA A 1 86 ? 24.386 -1.250 -22.113 1.00 58.50 86 ALA A C 1
ATOM 726 O O . ALA A 1 86 ? 25.325 -1.227 -21.316 1.00 58.50 86 ALA A O 1
ATOM 727 N N . ASP A 1 87 ? 23.708 -2.367 -22.388 1.00 51.91 87 ASP A N 1
ATOM 728 C CA . ASP A 1 87 ? 23.832 -3.633 -21.649 1.00 51.91 87 ASP A CA 1
ATOM 729 C C . ASP A 1 87 ? 25.058 -4.472 -22.073 1.00 51.91 87 ASP A C 1
ATOM 731 O O . ASP A 1 87 ? 25.528 -5.347 -21.348 1.00 51.91 87 ASP A O 1
ATOM 735 N N . ARG A 1 88 ? 25.666 -4.169 -23.230 1.00 49.72 88 ARG A N 1
ATOM 736 C CA . ARG A 1 88 ? 26.837 -4.901 -23.755 1.00 49.72 88 ARG A CA 1
ATOM 737 C C . ARG A 1 88 ? 28.152 -4.661 -22.999 1.00 49.72 88 ARG A C 1
ATOM 739 O O . ARG A 1 88 ? 29.150 -5.289 -23.338 1.00 49.72 88 ARG A O 1
ATOM 746 N N . ARG A 1 89 ? 28.190 -3.757 -22.012 1.00 48.25 89 ARG A N 1
ATOM 747 C CA . ARG A 1 89 ? 29.432 -3.349 -21.316 1.00 48.25 89 ARG A CA 1
ATOM 748 C C . ARG A 1 89 ? 29.589 -3.872 -19.886 1.00 48.25 89 ARG A C 1
ATOM 750 O O . ARG A 1 89 ? 30.618 -3.600 -19.282 1.00 48.25 89 ARG A O 1
ATOM 757 N N . LEU A 1 90 ? 28.616 -4.603 -19.341 1.00 47.66 90 LEU A N 1
ATOM 758 C CA . LEU A 1 90 ? 28.688 -5.124 -17.964 1.00 47.66 90 LEU A CA 1
ATOM 759 C C . LEU A 1 90 ? 29.100 -6.605 -17.870 1.00 47.66 90 LEU A C 1
ATOM 761 O O . LEU A 1 90 ? 29.286 -7.103 -16.764 1.00 47.66 90 LEU A O 1
ATOM 765 N N . PHE A 1 91 ? 29.297 -7.283 -19.008 1.00 42.12 91 PHE A N 1
ATOM 766 C CA . PHE A 1 91 ? 29.713 -8.694 -19.076 1.00 42.12 91 PHE A CA 1
ATOM 767 C C . PHE A 1 91 ? 30.910 -8.958 -20.017 1.00 42.12 91 PHE A C 1
ATOM 769 O O . PHE A 1 91 ? 31.062 -10.083 -20.489 1.00 42.12 91 PHE A O 1
ATOM 776 N N . ALA A 1 92 ? 31.733 -7.943 -20.314 1.00 39.75 92 ALA A N 1
ATOM 777 C CA . ALA A 1 92 ? 33.009 -8.111 -21.023 1.00 39.75 92 ALA A CA 1
ATOM 778 C C . ALA A 1 92 ? 34.184 -8.068 -20.039 1.00 39.75 92 ALA A C 1
ATOM 780 O O . ALA A 1 92 ? 34.149 -7.191 -19.146 1.00 39.75 92 ALA A O 1
#

Solvent-accessible surface area (backbone atoms only — not comparable to full-atom values): 5774 Å² total; per-residue (Å²): 130,84,80,79,68,63,73,62,31,31,27,27,30,75,82,78,62,52,73,49,75,35,69,56,58,59,85,73,42,94,67,52,52,62,40,90,82,80,64,45,60,67,38,53,41,76,29,64,72,65,53,71,45,64,73,70,79,46,51,31,77,54,82,58,41,101,53,81,40,53,64,51,36,75,55,24,82,76,17,92,80,38,60,72,83,67,61,72,69,82,82,116

Radius of gyration: 19.42 Å; Cα contacts (8 Å, |Δi|>4): 127; chains: 1; bounding box: 50×38×44 Å

Nearest PDB structures (foldseek):
  8s09-assembly1_C  TM=6.822E-01  e=2.285E-01  Homo sapiens
  8w0e-assembly1_4  TM=5.251E-01  e=1.750E-01  Homo sapiens
  8q6o-assembly1_4  TM=5.102E-01  e=1.750E-01  Xenopus laevis
  7w1y-assembly1_4  TM=5.264E-01  e=2.442E-01  Homo sapiens
  8w0f-assembly1_C  TM=5.266E-01  e=3.643E-01  Homo sapiens

Secondary structure (DSSP, 8-state):
-------PEEEEETTT--EEEESS-GGG-SS-PPPTTT--SS-EEE-HHHHHS-TTTTEE--TTSSS-EETT-TT-TT-TT--TTTGGGS--

pLDDT: mean 83.28, std 16.22, range [36.47, 96.69]

Sequence (92 aa):
MPIYLPTRRHCRCRVCGARQTKPMHPDEYVRGPRCRNCHRFNTLRIDKWADAKPWRALTCRCDGYHFPHRRGSLWCYHNPDYPVDADRRLFA